Protein AF-A0A1V4S489-F1 (afdb_monomer_lite)

Sequence (159 aa):
MFELEESTRILFTIAGSAIAVATHFPYIIHTIRGETKPHAFSWLIWALLSAIAFAGQVVSSGGPGSWITGLMCIISASVFFLALIKGERNITRFDLCCLVFSLSAIFVWILTDVPLWSIVLVTIIDAVAFAPTFRKSYSRPDQETVVTYIGNIAKWTLS

pLDDT: mean 82.28, std 10.99, range [47.69, 95.94]

Secondary structure (DSSP, 8-state):
-HHHHHHHHHHHHHHHHHHHHHHHHHHHHHHHHTS----HHHHHHHHHHHHHHHHHHHHTT--THHHHHHHHHHHHHHHHHHHHHHS-----HHHHHHHHHHHHHHHHHHT---HHHHHHHHHHHHHHHHHHHHHHHHH-GGGS-HHHHHHHHHHHTT-

Radius of gyration: 16.48 Å; chains: 1; bounding box: 47×27×43 Å

Structure (mmCIF, N/CA/C/O backbone):
data_AF-A0A1V4S489-F1
#
_entry.id   AF-A0A1V4S489-F1
#
loop_
_atom_site.group_PDB
_atom_site.id
_atom_site.type_symbol
_atom_site.label_atom_id
_atom_site.label_alt_id
_atom_site.label_comp_id
_atom_site.label_asym_id
_atom_site.label_entity_id
_atom_site.label_seq_id
_atom_site.pdbx_PDB_ins_code
_atom_site.Cartn_x
_atom_site.Cartn_y
_atom_site.Cartn_z
_atom_site.occupancy
_atom_site.B_iso_or_equiv
_atom_site.auth_seq_id
_atom_site.auth_comp_id
_atom_site.auth_asym_id
_atom_site.auth_atom_id
_atom_site.pdbx_PDB_model_num
ATOM 1 N N . MET A 1 1 ? 28.168 13.048 -17.064 1.00 53.72 1 MET A N 1
ATOM 2 C CA . MET A 1 1 ? 26.722 13.276 -17.294 1.00 53.72 1 MET A CA 1
ATOM 3 C C . MET A 1 1 ? 25.906 12.076 -16.818 1.00 53.72 1 MET A C 1
ATOM 5 O O . MET A 1 1 ? 25.065 12.275 -15.960 1.00 53.72 1 MET A O 1
ATOM 9 N N . PHE A 1 2 ? 26.244 10.851 -17.242 1.00 57.88 2 PHE A N 1
ATOM 10 C CA . PHE A 1 2 ? 25.594 9.603 -16.798 1.00 57.88 2 PHE A CA 1
ATOM 11 C C . PHE A 1 2 ? 25.660 9.347 -15.270 1.00 57.88 2 PHE A C 1
ATOM 13 O O . PHE A 1 2 ? 24.656 9.012 -14.655 1.00 57.88 2 PHE A O 1
ATOM 20 N N . GLU A 1 3 ? 26.802 9.608 -14.617 1.00 59.75 3 GLU A N 1
ATOM 21 C CA . GLU A 1 3 ? 26.944 9.436 -13.153 1.00 59.75 3 GLU A CA 1
ATOM 22 C C . GLU A 1 3 ? 26.130 10.442 -12.315 1.00 59.75 3 GLU A C 1
ATOM 24 O O . GLU A 1 3 ? 25.727 10.138 -11.191 1.00 59.75 3 GLU A O 1
ATOM 29 N N . LEU A 1 4 ? 25.870 11.642 -12.854 1.00 59.75 4 LEU A N 1
ATOM 30 C CA . LEU A 1 4 ? 25.043 12.646 -12.178 1.00 59.75 4 LEU A CA 1
ATOM 31 C C . LEU A 1 4 ? 23.570 12.218 -12.191 1.00 59.75 4 LEU A C 1
ATOM 33 O O . LEU A 1 4 ? 22.909 12.330 -11.166 1.00 59.75 4 LEU A O 1
ATOM 37 N N . GLU A 1 5 ? 23.079 11.647 -13.297 1.00 72.00 5 GLU A N 1
ATOM 38 C CA . GLU A 1 5 ? 21.721 11.086 -13.371 1.00 72.00 5 GLU A CA 1
ATOM 39 C C . GLU A 1 5 ? 21.533 9.889 -12.433 1.00 72.00 5 GLU A C 1
ATOM 41 O O . GLU A 1 5 ? 20.505 9.784 -11.763 1.00 72.00 5 GLU A O 1
ATOM 46 N N . GLU A 1 6 ? 22.523 9.000 -12.334 1.00 71.81 6 GLU A N 1
ATOM 47 C CA . GLU A 1 6 ? 22.463 7.848 -11.430 1.00 71.81 6 GLU A CA 1
ATOM 48 C C . GLU A 1 6 ? 22.474 8.271 -9.954 1.00 71.81 6 GLU A C 1
ATOM 50 O O . GLU A 1 6 ? 21.620 7.832 -9.179 1.00 71.81 6 GLU A O 1
ATOM 55 N N . SER A 1 7 ? 23.357 9.202 -9.585 1.00 75.06 7 SER A N 1
ATOM 56 C CA . SER A 1 7 ? 23.419 9.764 -8.229 1.00 75.06 7 SER A CA 1
ATOM 57 C C . SER A 1 7 ? 22.108 10.455 -7.840 1.00 75.06 7 SER A C 1
ATOM 59 O O . SER A 1 7 ? 21.608 10.271 -6.729 1.00 75.06 7 SER A O 1
ATOM 61 N N . THR A 1 8 ? 21.501 11.203 -8.766 1.00 78.62 8 THR A N 1
ATOM 62 C CA . THR A 1 8 ? 20.203 11.854 -8.557 1.00 78.62 8 THR A CA 1
ATOM 63 C C . THR A 1 8 ? 19.067 10.836 -8.387 1.00 78.62 8 THR A C 1
ATOM 65 O O . THR A 1 8 ? 18.256 10.980 -7.471 1.00 78.62 8 THR A O 1
ATOM 68 N N . ARG A 1 9 ? 19.024 9.764 -9.191 1.00 73.25 9 ARG A N 1
ATOM 69 C CA . ARG A 1 9 ? 18.025 8.681 -9.055 1.00 73.25 9 ARG A CA 1
ATOM 70 C C . ARG A 1 9 ? 18.140 7.947 -7.719 1.00 73.25 9 ARG A C 1
ATOM 72 O O . ARG A 1 9 ? 17.122 7.636 -7.097 1.00 73.25 9 ARG A O 1
ATOM 79 N N . ILE A 1 10 ? 19.365 7.690 -7.263 1.00 81.38 10 ILE A N 1
ATOM 80 C CA . ILE A 1 10 ? 19.628 7.082 -5.953 1.00 81.38 10 ILE A CA 1
ATOM 81 C C . ILE A 1 10 ? 19.155 8.016 -4.834 1.00 81.38 10 ILE A C 1
ATOM 83 O O . ILE A 1 10 ? 18.467 7.564 -3.919 1.00 81.38 10 ILE A O 1
ATOM 87 N N . LEU A 1 11 ? 19.444 9.317 -4.929 1.00 82.50 11 LEU A N 1
ATOM 88 C CA . LEU A 1 11 ? 19.018 10.305 -3.936 1.00 82.50 11 LEU A CA 1
ATOM 89 C C . LEU A 1 11 ? 17.486 10.360 -3.799 1.00 82.50 11 LEU A C 1
ATOM 91 O O . LEU A 1 11 ? 16.973 10.285 -2.681 1.00 82.50 11 LEU A O 1
ATOM 95 N N . PHE A 1 12 ? 16.756 10.425 -4.918 1.00 81.12 12 PHE A N 1
ATOM 96 C CA . PHE A 1 12 ? 15.288 10.405 -4.914 1.00 81.12 12 PHE A CA 1
ATOM 97 C C . PHE A 1 12 ? 14.729 9.097 -4.353 1.00 81.12 12 PHE A C 1
ATOM 99 O O . PHE A 1 12 ? 13.818 9.117 -3.527 1.00 81.12 12 PHE A O 1
ATOM 106 N N . THR A 1 13 ? 15.333 7.961 -4.708 1.00 80.31 13 THR A N 1
ATOM 107 C CA . THR A 1 13 ? 14.931 6.650 -4.180 1.00 80.31 13 THR A CA 1
ATOM 108 C C . THR A 1 13 ? 15.117 6.569 -2.661 1.00 80.31 13 THR A C 1
ATOM 110 O O . THR A 1 13 ? 14.243 6.076 -1.942 1.00 80.31 13 THR A O 1
ATOM 113 N N . ILE A 1 14 ? 16.247 7.059 -2.144 1.00 81.88 14 ILE A N 1
ATOM 114 C CA . ILE A 1 14 ? 16.530 7.081 -0.703 1.00 81.88 14 ILE A CA 1
ATOM 115 C C . ILE A 1 14 ? 15.543 8.006 0.012 1.00 81.88 14 ILE A C 1
ATOM 117 O O . ILE A 1 14 ? 14.959 7.606 1.020 1.00 81.88 14 ILE A O 1
ATOM 121 N N . ALA A 1 15 ? 15.303 9.205 -0.524 1.00 80.44 15 ALA A N 1
ATOM 122 C CA . ALA A 1 15 ? 14.338 10.148 0.035 1.00 80.44 15 ALA A CA 1
ATOM 123 C C . ALA A 1 15 ? 12.913 9.561 0.054 1.00 80.44 15 ALA A C 1
ATOM 125 O O . ALA A 1 15 ? 12.254 9.571 1.096 1.00 80.44 15 ALA A O 1
ATOM 126 N N . GLY A 1 16 ? 12.463 8.968 -1.056 1.00 76.44 16 GLY A N 1
ATOM 127 C CA . GLY A 1 16 ? 11.160 8.307 -1.158 1.00 76.44 16 GLY A CA 1
ATOM 128 C C . GLY A 1 16 ? 11.023 7.114 -0.205 1.00 76.44 16 GLY A C 1
ATOM 129 O O . GLY A 1 16 ? 9.985 6.950 0.440 1.00 76.44 16 GLY A O 1
ATOM 130 N N . SER A 1 17 ? 12.086 6.322 -0.039 1.00 78.38 17 SER A N 1
ATOM 131 C CA . SER A 1 17 ? 12.135 5.220 0.934 1.00 78.38 17 SER A CA 1
ATOM 132 C C . SER A 1 17 ? 12.060 5.726 2.376 1.00 78.38 17 SER A C 1
ATOM 134 O O . SER A 1 17 ? 11.325 5.170 3.192 1.00 78.38 17 SER A O 1
ATOM 136 N N . ALA A 1 18 ? 12.771 6.805 2.702 1.00 79.81 18 ALA A N 1
ATOM 137 C CA . ALA A 1 18 ? 12.740 7.400 4.034 1.00 79.81 18 ALA A CA 1
ATOM 138 C C . ALA A 1 18 ? 11.341 7.929 4.381 1.00 79.81 18 ALA A C 1
ATOM 140 O O . ALA A 1 18 ? 10.838 7.664 5.473 1.00 79.81 18 ALA A O 1
ATOM 141 N N . ILE A 1 19 ? 10.673 8.599 3.437 1.00 78.00 19 ILE A N 1
ATOM 142 C CA . ILE A 1 19 ? 9.296 9.090 3.609 1.00 78.00 19 ILE A CA 1
ATOM 143 C C . ILE A 1 19 ? 8.318 7.926 3.776 1.00 78.00 19 ILE A C 1
ATOM 145 O O . ILE A 1 19 ? 7.448 7.965 4.650 1.00 78.00 19 ILE A O 1
ATOM 149 N N . ALA A 1 20 ? 8.481 6.871 2.976 1.00 77.81 20 ALA A N 1
ATOM 150 C CA . ALA A 1 20 ? 7.715 5.640 3.099 1.00 77.81 20 ALA A CA 1
ATOM 151 C C . ALA A 1 20 ? 7.788 5.057 4.518 1.00 77.81 20 ALA A C 1
ATOM 153 O O . ALA A 1 20 ? 6.740 4.808 5.122 1.00 77.81 20 ALA A O 1
ATOM 154 N N . VAL A 1 21 ? 8.999 4.894 5.063 1.00 80.31 21 VAL A N 1
ATOM 155 C CA . VAL A 1 21 ? 9.197 4.420 6.441 1.00 80.31 21 VAL A CA 1
ATOM 156 C C . VAL A 1 21 ? 8.597 5.404 7.440 1.00 80.31 21 VAL A C 1
ATOM 158 O O . VAL A 1 21 ? 7.792 4.997 8.271 1.00 80.31 21 VAL A O 1
ATOM 161 N N . ALA A 1 22 ? 8.924 6.693 7.342 1.00 77.44 22 ALA A N 1
ATOM 162 C CA . ALA A 1 22 ? 8.468 7.716 8.283 1.00 77.44 22 ALA A CA 1
ATOM 163 C C . ALA A 1 22 ? 6.935 7.822 8.357 1.00 77.44 22 ALA A C 1
ATOM 165 O O . ALA A 1 22 ? 6.386 8.098 9.420 1.00 77.44 22 ALA A O 1
ATOM 166 N N . THR A 1 23 ? 6.240 7.555 7.250 1.00 76.06 23 THR A N 1
ATOM 167 C CA . THR A 1 23 ? 4.773 7.603 7.173 1.00 76.06 23 THR A CA 1
ATOM 168 C C . THR A 1 23 ? 4.112 6.344 7.740 1.00 76.06 23 THR A C 1
ATOM 170 O O . THR A 1 23 ? 3.093 6.423 8.431 1.00 76.06 23 THR A O 1
ATOM 173 N N . HIS A 1 24 ? 4.672 5.167 7.451 1.00 82.06 24 HIS A N 1
ATOM 174 C CA . HIS A 1 24 ? 4.055 3.889 7.820 1.00 82.06 24 HIS A CA 1
ATOM 175 C C . HIS A 1 24 ? 4.487 3.394 9.199 1.00 82.06 24 HIS A C 1
ATOM 177 O O . HIS A 1 24 ? 3.751 2.650 9.844 1.00 82.06 24 HIS A O 1
ATOM 183 N N . PHE A 1 25 ? 5.648 3.826 9.686 1.00 85.56 25 PHE A N 1
ATOM 184 C CA . PHE A 1 25 ? 6.153 3.431 10.993 1.00 85.56 25 PHE A CA 1
ATOM 185 C C . PHE A 1 25 ? 5.216 3.857 12.141 1.00 85.56 25 PHE A C 1
ATOM 187 O O . PHE A 1 25 ? 4.847 2.990 12.938 1.00 85.56 25 PHE A O 1
ATOM 194 N N . PRO A 1 26 ? 4.711 5.109 12.200 1.00 84.25 26 PRO A N 1
ATOM 195 C CA . PRO A 1 26 ? 3.670 5.474 13.154 1.00 84.25 26 PRO A CA 1
ATOM 196 C C . PRO A 1 26 ? 2.408 4.625 12.984 1.00 84.25 26 PRO A C 1
ATOM 198 O O . PRO A 1 26 ? 1.883 4.136 13.976 1.00 84.25 26 PRO A O 1
ATOM 201 N N . TYR A 1 27 ? 1.945 4.381 11.750 1.00 84.44 27 TYR A N 1
ATOM 202 C CA . TYR A 1 27 ? 0.746 3.567 11.492 1.00 84.44 27 TYR A CA 1
ATOM 203 C C . TYR A 1 27 ? 0.867 2.155 12.078 1.00 84.44 27 TYR A C 1
ATOM 205 O O . TYR A 1 27 ? -0.063 1.655 12.714 1.00 84.44 27 TYR A O 1
ATOM 213 N N . ILE A 1 28 ? 2.034 1.525 11.917 1.00 87.88 28 ILE A N 1
ATOM 214 C CA . ILE A 1 28 ? 2.341 0.215 12.499 1.00 87.88 28 ILE A CA 1
ATOM 215 C C . ILE A 1 28 ? 2.307 0.291 14.030 1.00 87.88 28 ILE A C 1
ATOM 217 O O . ILE A 1 28 ? 1.665 -0.546 14.663 1.00 87.88 28 ILE A O 1
ATOM 221 N N . ILE A 1 29 ? 2.933 1.305 14.637 1.00 86.94 29 ILE A N 1
ATOM 222 C CA . ILE A 1 29 ? 2.918 1.491 16.098 1.00 86.94 29 ILE A CA 1
ATOM 223 C C . ILE A 1 29 ? 1.490 1.691 16.616 1.00 86.94 29 ILE A C 1
ATOM 225 O O . ILE A 1 29 ? 1.085 1.007 17.556 1.00 86.94 29 ILE A O 1
ATOM 229 N N . HIS A 1 30 ? 0.715 2.584 16.001 1.00 85.56 30 HIS A N 1
ATOM 230 C CA . HIS A 1 30 ? -0.675 2.843 16.377 1.00 85.56 30 HIS A CA 1
ATOM 231 C C . HIS A 1 30 ? -1.549 1.592 16.199 1.00 85.56 30 HIS A C 1
ATOM 233 O O . HIS A 1 30 ? -2.395 1.301 17.046 1.00 85.56 30 HIS A O 1
ATOM 239 N N . THR A 1 31 ? -1.284 0.779 15.173 1.00 88.31 31 THR A N 1
ATOM 240 C CA . THR A 1 31 ? -1.935 -0.527 14.990 1.00 88.31 31 THR A CA 1
ATOM 241 C C . THR A 1 31 ? -1.575 -1.506 16.109 1.00 88.31 31 THR A C 1
ATOM 243 O O . THR A 1 31 ? -2.451 -2.159 16.681 1.00 88.31 31 THR A O 1
ATOM 246 N N . ILE A 1 32 ? -0.295 -1.599 16.483 1.00 89.50 32 ILE A N 1
ATOM 247 C CA . ILE A 1 32 ? 0.155 -2.449 17.596 1.00 89.50 32 ILE A CA 1
ATOM 248 C C . ILE A 1 32 ? -0.473 -1.986 18.917 1.00 89.50 32 ILE A C 1
ATOM 250 O O . ILE A 1 32 ? -0.842 -2.831 19.735 1.00 89.50 32 ILE A O 1
ATOM 254 N N . ARG A 1 33 ? -0.656 -0.679 19.121 1.00 87.56 33 ARG A N 1
ATOM 255 C CA . ARG A 1 33 ? -1.349 -0.112 20.291 1.00 87.56 33 ARG A CA 1
ATOM 256 C C . ARG A 1 33 ? -2.873 -0.274 20.244 1.00 87.56 33 ARG A C 1
ATOM 258 O O . ARG A 1 33 ? -3.525 -0.102 21.266 1.00 87.56 33 ARG A O 1
ATOM 265 N N . GLY A 1 34 ? -3.436 -0.673 19.101 1.00 82.56 34 GLY A N 1
ATOM 266 C CA . GLY A 1 34 ? -4.880 -0.835 18.897 1.00 82.56 34 GLY A CA 1
ATOM 267 C C . GLY A 1 34 ? -5.633 0.479 18.672 1.00 82.56 34 GLY A C 1
ATOM 268 O O . GLY A 1 34 ? -6.863 0.472 18.632 1.00 82.56 34 GLY A O 1
ATOM 269 N N . GLU A 1 35 ? -4.900 1.583 18.520 1.00 80.88 35 GLU A N 1
ATOM 270 C CA . GLU A 1 35 ? -5.424 2.913 18.195 1.00 80.88 35 GLU A CA 1
ATOM 271 C C . GLU A 1 35 ? -5.891 2.955 16.731 1.00 80.88 35 GL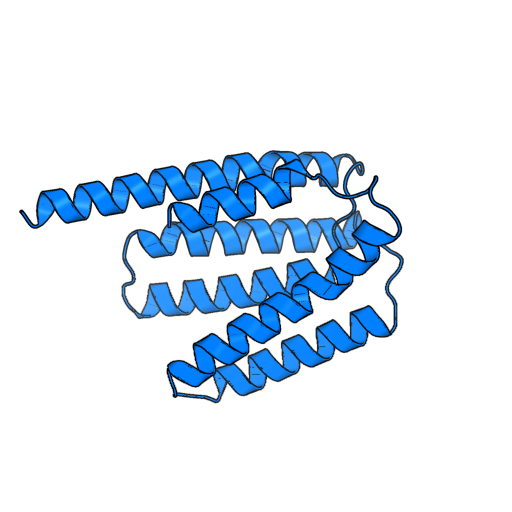U A C 1
ATOM 273 O O . GLU A 1 35 ? -6.946 3.499 16.420 1.00 80.88 35 GLU A O 1
ATOM 278 N N . THR A 1 36 ? -5.152 2.287 15.841 1.00 84.12 36 THR A N 1
ATOM 279 C CA . THR A 1 36 ? -5.517 2.098 14.431 1.00 84.12 36 THR A CA 1
ATOM 280 C C . THR A 1 36 ? -5.961 0.660 14.188 1.00 84.12 36 THR A C 1
ATOM 282 O O . THR A 1 36 ? -5.338 -0.282 14.677 1.00 84.12 36 THR A O 1
ATOM 285 N N . LYS A 1 37 ? -7.028 0.470 13.407 1.00 87.81 37 LYS A N 1
ATOM 286 C CA . LYS A 1 37 ? -7.588 -0.866 13.123 1.00 87.81 37 LYS A CA 1
ATOM 287 C C . LYS A 1 37 ? -7.599 -1.167 11.625 1.00 87.81 37 LYS A C 1
ATOM 289 O O . LYS A 1 37 ? -8.672 -1.127 11.029 1.00 87.81 37 LYS A O 1
ATOM 294 N N . PRO A 1 38 ? -6.455 -1.456 10.992 1.00 88.50 38 PRO A N 1
ATOM 295 C CA . PRO A 1 38 ? -6.378 -1.626 9.543 1.00 88.50 38 PRO A CA 1
ATOM 296 C C . PRO A 1 38 ? -7.383 -2.652 9.007 1.00 88.50 38 PRO A C 1
ATOM 298 O O . PRO A 1 38 ? -7.676 -3.656 9.659 1.00 88.50 38 PRO A O 1
ATOM 301 N N . HIS A 1 39 ? -7.906 -2.417 7.804 1.00 91.56 39 HIS A N 1
ATOM 302 C CA . HIS A 1 39 ? -8.803 -3.362 7.143 1.00 91.56 39 HIS A CA 1
ATOM 303 C C . HIS A 1 39 ? -8.000 -4.441 6.400 1.00 91.56 39 HIS A C 1
ATOM 305 O O . HIS A 1 39 ? -7.315 -4.149 5.419 1.00 91.56 39 HIS A O 1
ATOM 311 N N . ALA A 1 40 ? -8.090 -5.697 6.845 1.00 92.88 40 ALA A N 1
ATOM 312 C CA . ALA A 1 40 ? -7.212 -6.769 6.368 1.00 92.88 40 ALA A CA 1
ATOM 313 C C . ALA A 1 40 ? -7.270 -6.991 4.843 1.00 92.88 40 ALA A C 1
ATOM 315 O O . ALA A 1 40 ? -6.234 -7.194 4.222 1.00 92.88 40 ALA A O 1
ATOM 316 N N . PHE A 1 41 ? -8.446 -6.913 4.211 1.00 92.62 41 PHE A N 1
ATOM 317 C CA . PHE A 1 41 ? -8.567 -7.182 2.768 1.00 92.62 41 PHE A CA 1
ATOM 318 C C . PHE A 1 41 ? -7.834 -6.161 1.896 1.00 92.62 41 PHE A C 1
ATOM 320 O O . PHE A 1 41 ? -7.185 -6.543 0.929 1.00 92.62 41 PHE A O 1
ATOM 327 N N . SER A 1 42 ? -7.879 -4.883 2.265 1.00 90.44 42 SER A N 1
ATOM 328 C CA . SER A 1 42 ? -7.193 -3.814 1.538 1.00 90.44 42 SER A CA 1
ATOM 329 C C . SER A 1 42 ? -5.679 -4.008 1.607 1.00 90.44 42 SER A C 1
ATOM 331 O O . SER A 1 42 ? -4.997 -4.030 0.586 1.00 90.44 42 SER A O 1
ATOM 333 N N . TRP A 1 43 ? -5.166 -4.255 2.818 1.00 94.19 43 TRP A N 1
ATOM 334 C CA . TRP A 1 43 ? -3.740 -4.488 3.052 1.00 94.19 43 TRP A CA 1
ATOM 335 C C . TRP A 1 43 ? -3.230 -5.780 2.411 1.00 94.19 43 TRP A C 1
ATOM 337 O O . TRP A 1 43 ? -2.090 -5.813 1.952 1.00 94.19 43 TRP A O 1
ATOM 347 N N . LEU A 1 44 ? -4.072 -6.814 2.310 1.00 95.25 44 LEU A N 1
ATOM 348 C CA . LEU A 1 44 ? -3.758 -8.022 1.546 1.00 95.25 44 LEU A CA 1
ATOM 349 C C . LEU A 1 44 ? -3.552 -7.705 0.063 1.00 95.25 44 LEU A C 1
ATOM 351 O O . LEU A 1 44 ? -2.547 -8.115 -0.513 1.00 95.25 44 LEU A O 1
ATOM 355 N N . ILE A 1 45 ? -4.482 -6.969 -0.552 1.00 93.38 45 ILE A N 1
ATOM 356 C CA . ILE A 1 45 ? -4.398 -6.630 -1.977 1.00 93.38 45 ILE A CA 1
ATOM 357 C C . ILE A 1 45 ? -3.158 -5.768 -2.245 1.00 93.38 45 ILE A C 1
ATOM 359 O O . ILE A 1 45 ? -2.398 -6.074 -3.161 1.00 93.38 45 ILE A O 1
ATOM 363 N N . TRP A 1 46 ? -2.885 -4.761 -1.411 1.00 93.56 46 TRP A N 1
ATOM 364 C CA . TRP A 1 46 ? -1.678 -3.937 -1.548 1.00 93.56 46 TRP A CA 1
ATOM 365 C C . TRP A 1 46 ? -0.383 -4.722 -1.342 1.00 93.56 46 TRP A C 1
ATOM 367 O O . TRP A 1 46 ? 0.597 -4.469 -2.048 1.00 93.56 46 TRP A O 1
ATOM 377 N N . ALA A 1 47 ? -0.362 -5.690 -0.422 1.00 94.81 47 ALA A N 1
ATOM 378 C CA . ALA A 1 47 ? 0.778 -6.585 -0.255 1.00 94.81 47 ALA A CA 1
ATOM 379 C C . ALA A 1 47 ? 1.009 -7.432 -1.516 1.00 94.81 47 ALA A C 1
ATOM 381 O O . ALA A 1 47 ? 2.142 -7.516 -1.985 1.00 94.81 47 ALA A O 1
ATOM 382 N N . LEU A 1 48 ? -0.054 -7.994 -2.105 1.00 93.88 48 LEU A N 1
ATOM 383 C CA . LEU A 1 48 ? 0.031 -8.779 -3.341 1.00 93.88 48 LEU A CA 1
ATOM 384 C C . LEU A 1 48 ? 0.508 -7.933 -4.528 1.00 93.88 48 LEU A C 1
ATOM 386 O O . LEU A 1 48 ? 1.452 -8.327 -5.210 1.00 93.88 48 LEU A O 1
ATOM 390 N N . LEU A 1 49 ? -0.089 -6.759 -4.749 1.00 92.31 49 LEU A N 1
ATOM 391 C CA . LEU A 1 49 ? 0.318 -5.855 -5.828 1.00 92.31 49 LEU A CA 1
ATOM 392 C C . LEU A 1 49 ? 1.783 -5.428 -5.685 1.00 92.31 49 LEU A C 1
ATOM 394 O O . LEU A 1 49 ? 2.542 -5.496 -6.651 1.00 92.31 49 LEU A O 1
ATOM 398 N N . SER A 1 50 ? 2.203 -5.054 -4.472 1.00 91.06 50 SER A N 1
ATOM 399 C CA . SER A 1 50 ? 3.589 -4.654 -4.201 1.00 91.06 50 SER A CA 1
ATOM 400 C C . SER A 1 50 ? 4.568 -5.813 -4.398 1.00 91.06 50 SER A C 1
ATOM 402 O O . SER A 1 50 ? 5.654 -5.606 -4.933 1.00 91.06 50 SER A O 1
ATOM 404 N N . ALA A 1 51 ? 4.192 -7.034 -4.002 1.00 93.06 51 ALA A N 1
ATOM 405 C CA . ALA A 1 51 ? 5.014 -8.227 -4.192 1.00 93.06 51 ALA A CA 1
ATOM 406 C C . ALA A 1 51 ? 5.227 -8.541 -5.677 1.00 93.06 51 ALA A C 1
ATOM 408 O O . ALA A 1 51 ? 6.360 -8.778 -6.096 1.00 93.06 51 ALA A O 1
ATOM 409 N N . ILE A 1 52 ? 4.158 -8.500 -6.479 1.00 90.75 52 ILE A N 1
ATOM 410 C CA . ILE A 1 52 ? 4.240 -8.766 -7.921 1.00 90.75 52 ILE A CA 1
ATOM 411 C C . ILE A 1 52 ? 5.058 -7.671 -8.615 1.00 90.75 52 ILE A C 1
ATOM 413 O O . ILE A 1 52 ? 5.950 -7.982 -9.406 1.00 90.75 52 ILE A O 1
ATOM 417 N N . ALA A 1 53 ? 4.818 -6.399 -8.281 1.00 89.19 53 ALA A N 1
ATOM 418 C CA . ALA A 1 53 ? 5.583 -5.279 -8.827 1.00 89.19 53 ALA A CA 1
ATOM 419 C C . ALA A 1 53 ? 7.077 -5.385 -8.481 1.00 89.19 53 ALA A C 1
ATOM 421 O O . ALA A 1 53 ? 7.930 -5.208 -9.353 1.00 89.19 53 ALA A O 1
ATOM 422 N N . PHE A 1 54 ? 7.403 -5.730 -7.232 1.00 91.69 54 PHE A N 1
ATOM 423 C CA . PHE A 1 54 ? 8.785 -5.925 -6.804 1.00 91.69 54 PHE A CA 1
ATOM 424 C C . PHE A 1 54 ? 9.442 -7.101 -7.533 1.00 91.69 54 PHE A C 1
ATOM 426 O O . PHE A 1 54 ? 10.542 -6.948 -8.057 1.00 91.69 54 PHE A O 1
ATOM 433 N N . ALA A 1 55 ? 8.760 -8.245 -7.640 1.00 90.06 55 ALA A N 1
ATOM 434 C CA . ALA A 1 55 ? 9.266 -9.401 -8.376 1.00 90.06 55 ALA A CA 1
ATOM 435 C C . ALA A 1 55 ? 9.539 -9.061 -9.851 1.00 90.06 55 ALA A C 1
ATOM 437 O O . ALA A 1 55 ? 10.614 -9.376 -10.364 1.00 90.06 55 ALA A O 1
ATOM 438 N N . GLY A 1 56 ? 8.617 -8.351 -10.509 1.00 87.69 56 GLY A N 1
ATOM 439 C CA . GLY A 1 56 ? 8.800 -7.877 -11.882 1.00 87.69 56 GLY A CA 1
ATOM 440 C C . GLY A 1 56 ? 10.019 -6.964 -12.025 1.00 87.69 56 GLY A C 1
ATOM 441 O O . GLY A 1 56 ? 10.831 -7.150 -12.931 1.00 87.69 56 GLY A O 1
ATOM 442 N N . GLN A 1 57 ? 10.209 -6.026 -11.094 1.00 88.38 57 GLN A N 1
ATOM 443 C CA . GLN A 1 57 ? 11.383 -5.151 -11.087 1.00 88.38 57 GLN A CA 1
ATOM 444 C C . GLN A 1 57 ? 12.687 -5.920 -10.836 1.00 88.38 57 GLN A C 1
ATOM 446 O O . GLN A 1 57 ? 13.685 -5.622 -11.485 1.00 88.38 57 GLN A O 1
ATOM 451 N N . VAL A 1 58 ? 12.694 -6.926 -9.957 1.00 89.06 58 VAL A N 1
ATOM 452 C CA . VAL A 1 58 ? 13.881 -7.762 -9.700 1.00 89.06 58 VAL A CA 1
ATOM 453 C C . VAL A 1 58 ? 14.278 -8.552 -10.948 1.00 89.06 58 VAL A C 1
ATOM 455 O O . VAL A 1 58 ? 15.444 -8.522 -11.338 1.00 89.06 58 VAL A O 1
ATOM 458 N N . VAL A 1 59 ? 13.319 -9.199 -11.617 1.00 88.88 59 VAL A N 1
ATOM 459 C CA . VAL A 1 59 ? 13.576 -9.970 -12.849 1.00 88.88 59 VAL A CA 1
ATOM 460 C C . VAL A 1 59 ? 14.044 -9.064 -13.995 1.00 88.88 59 VAL A C 1
ATOM 462 O O . VAL A 1 59 ? 14.871 -9.468 -14.809 1.00 88.88 59 VAL A O 1
ATOM 465 N N . SER A 1 60 ? 13.572 -7.817 -14.028 1.00 85.06 60 SER A N 1
ATOM 466 C CA . SER A 1 60 ? 13.896 -6.842 -15.079 1.00 85.06 60 SER A CA 1
ATOM 467 C C . SER A 1 60 ? 15.169 -6.028 -14.810 1.00 85.06 60 SER A C 1
ATOM 469 O O . SER A 1 60 ? 15.431 -5.068 -15.529 1.00 85.06 60 SER A O 1
ATOM 471 N N . SER A 1 61 ? 15.949 -6.347 -13.768 1.00 85.88 61 SER A N 1
ATOM 472 C CA . SER A 1 61 ? 17.088 -5.521 -13.321 1.00 85.88 61 SER A CA 1
ATOM 473 C C . SER A 1 61 ? 16.713 -4.050 -13.050 1.00 85.88 61 SER A C 1
ATOM 475 O O . SER A 1 61 ? 17.460 -3.133 -13.383 1.00 85.88 61 SER A O 1
ATOM 477 N N . GLY A 1 62 ? 15.557 -3.808 -12.423 1.00 76.25 62 GLY A N 1
ATOM 478 C CA . GLY A 1 62 ? 14.912 -2.495 -12.245 1.00 76.25 62 GLY A CA 1
ATOM 479 C C . GLY A 1 62 ? 15.667 -1.451 -11.404 1.00 76.25 62 GLY A C 1
ATOM 480 O O . GLY A 1 62 ? 15.143 -0.363 -11.163 1.00 76.25 62 GLY A O 1
ATOM 481 N N . GLY A 1 63 ? 16.893 -1.749 -10.969 1.00 83.38 63 GLY A N 1
ATOM 482 C CA . GLY A 1 63 ? 17.792 -0.803 -10.310 1.00 83.38 63 GLY A CA 1
ATOM 483 C C . GLY A 1 63 ? 17.283 -0.284 -8.954 1.00 83.38 63 GLY A C 1
ATOM 484 O O . GLY A 1 63 ? 16.435 -0.922 -8.323 1.00 83.38 63 GLY A O 1
ATOM 485 N N . PRO A 1 64 ? 17.785 0.878 -8.490 1.00 78.62 64 PRO A N 1
ATOM 486 C CA . PRO A 1 64 ? 17.465 1.425 -7.167 1.00 78.62 64 PRO A CA 1
ATOM 487 C C . PRO A 1 64 ? 15.968 1.643 -6.918 1.00 78.62 64 PRO A C 1
ATOM 489 O O . PRO A 1 64 ? 15.494 1.398 -5.813 1.00 78.62 64 PRO A O 1
ATOM 492 N N . GLY A 1 65 ? 15.189 2.000 -7.946 1.00 74.38 65 GLY A N 1
ATOM 493 C CA . GLY A 1 65 ? 13.738 2.196 -7.816 1.00 74.38 65 GLY A CA 1
ATOM 494 C C . GLY A 1 65 ? 12.991 0.964 -7.285 1.00 74.38 65 GLY A C 1
ATOM 495 O O . GLY A 1 65 ? 11.958 1.106 -6.633 1.00 74.38 65 GLY A O 1
ATOM 496 N N . SER A 1 66 ? 13.547 -0.241 -7.470 1.00 85.00 66 SER A N 1
ATOM 497 C CA . SER A 1 66 ? 12.979 -1.474 -6.910 1.00 85.00 66 SER A CA 1
ATOM 498 C C . SER A 1 66 ? 12.961 -1.521 -5.381 1.00 85.00 66 SER A C 1
ATOM 500 O O . SER A 1 66 ? 12.119 -2.200 -4.792 1.00 85.00 66 SER A O 1
ATOM 502 N N . TRP A 1 67 ? 13.839 -0.769 -4.714 1.00 84.06 67 TRP A N 1
ATOM 503 C CA . TRP A 1 67 ? 13.972 -0.792 -3.258 1.00 84.06 67 TRP A CA 1
ATOM 504 C C . TRP A 1 67 ? 12.732 -0.229 -2.563 1.00 84.06 67 TRP A C 1
ATOM 506 O O . TRP A 1 67 ? 12.269 -0.801 -1.576 1.00 84.06 67 TRP A O 1
ATOM 516 N N . ILE A 1 68 ? 12.145 0.840 -3.112 1.00 84.19 68 ILE A N 1
ATOM 517 C CA . ILE A 1 68 ? 10.902 1.429 -2.592 1.00 84.19 68 ILE A CA 1
ATOM 518 C C . ILE A 1 68 ? 9.748 0.428 -2.698 1.00 84.19 68 ILE A C 1
ATOM 520 O O . ILE A 1 68 ? 8.952 0.299 -1.764 1.00 84.19 68 ILE A O 1
ATOM 524 N N . THR A 1 69 ? 9.645 -0.280 -3.823 1.00 86.81 69 THR A N 1
ATOM 525 C CA . THR A 1 69 ? 8.585 -1.271 -4.057 1.00 86.81 69 THR A CA 1
ATOM 526 C C . THR A 1 69 ? 8.735 -2.465 -3.118 1.00 86.81 69 THR A C 1
ATOM 528 O O . THR A 1 69 ? 7.758 -2.896 -2.505 1.00 86.81 69 THR A O 1
ATOM 531 N N . GLY A 1 70 ? 9.964 -2.954 -2.931 1.00 89.81 70 GLY A N 1
ATOM 532 C CA . GLY A 1 70 ? 10.264 -4.022 -1.976 1.00 89.81 70 GLY A CA 1
ATOM 533 C C . GLY A 1 70 ? 9.945 -3.616 -0.536 1.00 89.81 70 GLY A C 1
ATOM 534 O O . GLY A 1 70 ? 9.302 -4.366 0.199 1.00 89.81 70 GLY A O 1
ATOM 535 N N . LEU A 1 71 ? 10.299 -2.390 -0.147 1.00 90.44 71 LEU A N 1
ATOM 536 C CA . LEU A 1 71 ? 9.947 -1.837 1.159 1.00 90.44 71 LEU A CA 1
ATOM 537 C C . LEU A 1 71 ? 8.423 -1.756 1.357 1.00 90.44 71 LEU A C 1
ATOM 539 O O . LEU A 1 71 ? 7.922 -2.140 2.414 1.00 90.44 71 LEU A O 1
ATOM 543 N N . MET A 1 72 ? 7.677 -1.301 0.347 1.00 89.12 72 MET A N 1
ATOM 544 C CA . MET A 1 72 ? 6.208 -1.289 0.388 1.00 89.12 72 MET A CA 1
ATOM 545 C C . MET A 1 72 ? 5.619 -2.688 0.512 1.00 89.12 72 MET A C 1
ATOM 547 O O . MET A 1 72 ? 4.673 -2.875 1.271 1.00 89.12 72 MET A O 1
ATOM 551 N N . CYS A 1 73 ? 6.191 -3.678 -0.175 1.00 93.81 73 CYS A N 1
ATOM 552 C CA . CYS A 1 73 ? 5.782 -5.070 -0.026 1.00 93.81 73 CYS A CA 1
ATOM 553 C C . CYS A 1 73 ? 5.901 -5.528 1.435 1.00 93.81 73 CYS A C 1
ATOM 555 O O . CYS A 1 73 ? 4.947 -6.077 1.989 1.00 93.81 73 CYS A O 1
ATOM 557 N N . ILE A 1 74 ? 7.034 -5.248 2.086 1.00 94.50 74 ILE A N 1
ATOM 558 C CA . ILE A 1 74 ? 7.271 -5.614 3.491 1.00 94.50 74 ILE A CA 1
ATOM 559 C C . ILE A 1 74 ? 6.303 -4.879 4.425 1.00 94.50 74 ILE A C 1
ATOM 561 O O . ILE A 1 74 ? 5.704 -5.500 5.306 1.00 94.50 74 ILE A O 1
ATOM 565 N N . ILE A 1 75 ? 6.130 -3.569 4.236 1.00 92.50 75 ILE A N 1
ATOM 566 C CA . ILE A 1 75 ? 5.235 -2.745 5.058 1.00 92.50 75 ILE A CA 1
ATOM 567 C C . ILE A 1 75 ? 3.791 -3.232 4.927 1.00 92.50 75 ILE A C 1
ATOM 569 O O . ILE A 1 75 ? 3.157 -3.528 5.939 1.00 92.50 75 ILE A O 1
ATOM 573 N N . SER A 1 76 ? 3.285 -3.367 3.702 1.00 93.12 76 SER A N 1
ATOM 574 C CA . SER A 1 76 ? 1.902 -3.776 3.456 1.00 93.12 76 SER A CA 1
ATOM 575 C C . SER A 1 76 ? 1.624 -5.178 3.992 1.00 93.12 76 SER A C 1
ATOM 577 O O . SER A 1 76 ? 0.603 -5.389 4.645 1.00 93.12 76 SER A O 1
ATOM 579 N N . ALA A 1 77 ? 2.559 -6.118 3.811 1.00 95.31 77 ALA A N 1
ATOM 580 C CA . ALA A 1 77 ? 2.449 -7.454 4.391 1.00 95.31 77 ALA A CA 1
ATOM 581 C C . ALA A 1 77 ? 2.435 -7.410 5.928 1.00 95.31 77 ALA A C 1
ATOM 583 O O . ALA A 1 77 ? 1.595 -8.050 6.559 1.00 95.31 77 ALA A O 1
ATOM 584 N N . SER A 1 78 ? 3.313 -6.612 6.542 1.00 94.31 78 SER A N 1
ATOM 585 C CA . SER A 1 78 ? 3.369 -6.456 8.002 1.00 94.31 78 SER A CA 1
ATOM 586 C C . SER A 1 78 ? 2.053 -5.913 8.557 1.00 94.31 78 SER A C 1
ATOM 588 O O . SER A 1 78 ? 1.515 -6.447 9.529 1.00 94.31 78 SER A O 1
ATOM 590 N N . VAL A 1 79 ? 1.497 -4.883 7.917 1.00 93.50 79 VAL A N 1
ATOM 591 C CA . VAL A 1 79 ? 0.215 -4.303 8.321 1.00 93.50 79 VAL A CA 1
ATOM 592 C C . VAL A 1 79 ? -0.937 -5.279 8.082 1.00 93.50 79 VAL A C 1
ATOM 594 O O . VAL A 1 79 ? -1.820 -5.367 8.930 1.00 93.50 79 VAL A O 1
ATOM 597 N N . PHE A 1 80 ? -0.916 -6.066 7.003 1.00 95.94 80 PHE A N 1
ATOM 598 C CA . PHE A 1 80 ? -1.896 -7.129 6.780 1.00 95.94 80 PHE A CA 1
ATOM 599 C C . PHE A 1 80 ? -1.906 -8.150 7.926 1.00 95.94 80 PHE A C 1
ATOM 601 O O . PHE A 1 80 ? -2.964 -8.413 8.501 1.00 95.94 80 PHE A O 1
ATOM 608 N N . PHE A 1 81 ? -0.744 -8.680 8.322 1.00 95.69 81 PHE A N 1
ATOM 609 C CA . PHE A 1 81 ? -0.671 -9.626 9.441 1.00 95.69 81 PHE A CA 1
ATOM 610 C C . PHE A 1 81 ? -1.133 -8.996 10.759 1.00 95.69 81 PHE A C 1
ATOM 612 O O . PHE A 1 81 ? -1.872 -9.624 11.520 1.00 95.69 81 PHE A O 1
ATOM 619 N N . LEU A 1 82 ? -0.774 -7.734 11.008 1.00 93.00 82 LEU A N 1
ATOM 620 C CA . LEU A 1 82 ? -1.290 -6.992 12.158 1.00 93.00 82 LEU A CA 1
ATOM 621 C C . LEU A 1 82 ? -2.810 -6.793 12.080 1.00 93.00 82 LEU A C 1
ATOM 623 O O . LEU A 1 82 ? -3.482 -6.907 13.104 1.00 93.00 82 LEU A O 1
ATOM 627 N N . ALA A 1 83 ? -3.372 -6.564 10.893 1.00 92.62 83 ALA A N 1
ATOM 628 C CA . ALA A 1 83 ? -4.807 -6.407 10.676 1.00 92.62 83 ALA A CA 1
ATOM 629 C C . ALA A 1 83 ? -5.595 -7.691 10.978 1.00 92.62 83 ALA A C 1
ATOM 631 O O . ALA A 1 83 ? -6.703 -7.620 11.504 1.00 92.62 83 ALA A O 1
ATOM 632 N N . LEU A 1 84 ? -5.024 -8.873 10.735 1.00 92.25 84 LEU A N 1
ATOM 633 C CA . LEU A 1 84 ? -5.668 -10.140 11.111 1.00 92.25 84 LEU A CA 1
ATOM 634 C C . LEU A 1 84 ? -5.843 -10.283 12.635 1.00 92.25 84 LEU A C 1
ATOM 636 O O .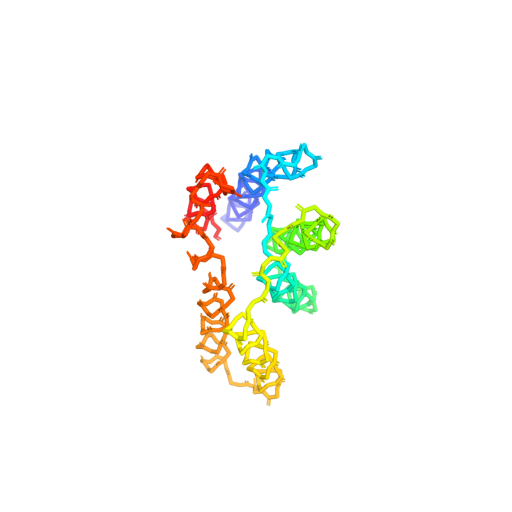 LEU A 1 84 ? -6.799 -10.904 13.109 1.00 92.25 84 LEU A O 1
ATOM 640 N N . ILE A 1 85 ? -4.935 -9.686 13.413 1.00 92.94 85 ILE A N 1
ATOM 641 C CA . ILE A 1 85 ? -4.921 -9.780 14.879 1.00 92.94 85 ILE A CA 1
ATOM 642 C C . ILE A 1 85 ? -5.658 -8.593 15.518 1.00 92.94 85 ILE A C 1
ATOM 644 O O . ILE A 1 85 ? -6.490 -8.784 16.407 1.00 92.94 85 ILE A O 1
ATOM 648 N N . LYS A 1 86 ? -5.377 -7.367 15.070 1.00 90.12 86 LYS A N 1
ATOM 649 C CA . LYS A 1 86 ? -5.828 -6.104 15.687 1.00 90.12 86 LYS A CA 1
ATOM 650 C C . LYS A 1 86 ? -6.620 -5.190 14.746 1.00 90.12 86 LYS A C 1
ATOM 652 O O . LYS A 1 86 ? -6.981 -4.084 15.136 1.00 90.12 86 LYS A O 1
ATOM 657 N N . GLY A 1 87 ? -6.879 -5.628 13.520 1.00 87.50 87 GLY A N 1
ATOM 658 C CA . GLY A 1 87 ? -7.584 -4.843 12.515 1.00 87.50 87 GLY A CA 1
ATOM 659 C C . GLY A 1 87 ? -9.094 -4.779 12.711 1.00 87.50 87 GLY A C 1
ATOM 660 O O . GLY A 1 87 ? -9.649 -5.235 13.716 1.00 87.50 87 GLY A O 1
ATOM 661 N N . GLU A 1 88 ? -9.760 -4.186 11.724 1.00 89.19 88 GLU A N 1
ATOM 662 C CA . GLU A 1 88 ? -11.219 -4.105 11.677 1.00 89.19 88 GLU A CA 1
ATOM 663 C C . GLU A 1 88 ? -11.837 -5.511 11.667 1.00 89.19 88 GLU A C 1
ATOM 665 O O . GLU A 1 88 ? -11.400 -6.406 10.941 1.00 89.19 88 GLU A O 1
ATOM 670 N N . ARG A 1 89 ? -12.868 -5.704 12.493 1.00 86.50 89 ARG A N 1
ATOM 671 C CA . ARG A 1 89 ? -13.583 -6.982 12.626 1.00 86.50 89 ARG A CA 1
ATOM 672 C C . ARG A 1 89 ? -14.931 -6.967 11.910 1.00 86.50 89 ARG A C 1
ATOM 674 O O . ARG A 1 89 ? -15.492 -8.026 11.649 1.00 86.50 89 ARG A O 1
ATOM 681 N N . ASN A 1 90 ? -15.444 -5.786 11.574 1.00 87.25 90 ASN A N 1
ATOM 682 C CA . ASN A 1 90 ? -16.684 -5.599 10.833 1.00 87.25 90 ASN A CA 1
ATOM 683 C C . ASN A 1 90 ? -16.475 -5.784 9.322 1.00 87.25 90 ASN A C 1
ATOM 685 O O . ASN A 1 90 ? -16.488 -4.816 8.559 1.00 87.25 90 ASN A O 1
ATOM 689 N N . ILE A 1 91 ? -16.294 -7.038 8.909 1.00 88.94 91 ILE A N 1
ATOM 690 C CA . ILE A 1 91 ? -16.208 -7.417 7.498 1.00 88.94 91 ILE A CA 1
ATOM 691 C C . ILE A 1 91 ? -17.617 -7.594 6.933 1.00 88.94 91 ILE A C 1
ATOM 693 O O . ILE A 1 91 ? -18.411 -8.393 7.433 1.00 88.94 91 ILE A O 1
ATOM 697 N N . THR A 1 92 ? -17.927 -6.871 5.863 1.00 90.44 92 THR A N 1
ATOM 698 C CA . THR A 1 92 ? -19.225 -6.937 5.187 1.00 90.44 92 THR A CA 1
ATOM 699 C C . THR A 1 92 ? -19.163 -7.654 3.849 1.00 90.44 92 THR A C 1
ATOM 701 O O . THR A 1 92 ? -18.099 -7.901 3.284 1.00 90.44 92 THR A O 1
ATOM 704 N N . ARG A 1 93 ? -20.346 -7.965 3.302 1.00 88.44 93 ARG A N 1
ATOM 705 C CA . ARG A 1 93 ? -20.477 -8.539 1.955 1.00 88.44 93 ARG A CA 1
ATOM 706 C C . ARG A 1 93 ? -19.873 -7.636 0.881 1.00 88.44 93 ARG A C 1
ATOM 708 O O . ARG A 1 93 ? -19.308 -8.152 -0.070 1.00 88.44 93 ARG A O 1
ATOM 715 N N . PHE A 1 94 ? -19.957 -6.315 1.053 1.00 87.75 94 PHE A N 1
ATOM 716 C CA . PHE A 1 94 ? -19.309 -5.360 0.156 1.00 87.75 94 PHE A CA 1
ATOM 717 C C . PHE A 1 94 ? -17.7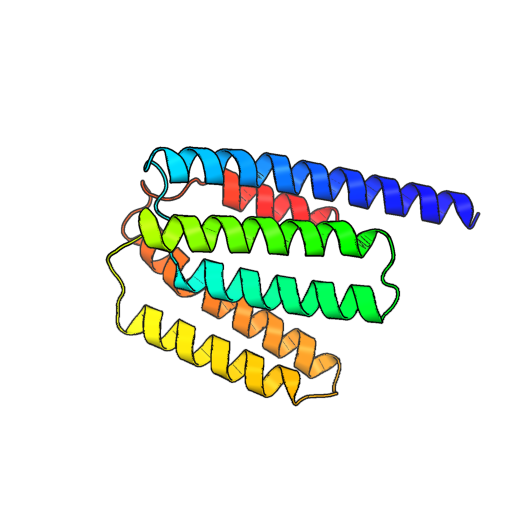88 -5.543 0.155 1.00 87.75 94 PHE A C 1
ATOM 719 O O . PHE A 1 94 ? -17.195 -5.688 -0.908 1.00 87.75 94 PHE A O 1
ATOM 726 N N . ASP A 1 95 ? -17.177 -5.642 1.339 1.00 89.19 95 ASP A N 1
ATOM 727 C CA . ASP A 1 95 ? -15.726 -5.811 1.469 1.00 89.19 95 ASP A CA 1
ATOM 728 C C . ASP A 1 95 ? -15.261 -7.140 0.845 1.00 89.19 95 ASP A C 1
ATOM 730 O O . ASP A 1 95 ? -14.220 -7.198 0.190 1.00 89.19 95 ASP A O 1
ATOM 734 N N . LEU A 1 96 ? -16.065 -8.201 0.989 1.00 91.75 96 LEU A N 1
ATOM 735 C CA . LEU A 1 96 ? -15.814 -9.487 0.336 1.00 91.75 96 LEU A CA 1
ATOM 736 C C . LEU A 1 96 ? -15.936 -9.397 -1.193 1.00 91.75 96 LEU A C 1
ATOM 738 O O . LEU A 1 96 ? -15.098 -9.956 -1.896 1.00 91.75 96 LEU A O 1
ATOM 742 N N . CYS A 1 97 ? -16.934 -8.678 -1.718 1.00 92.38 97 CYS A N 1
ATOM 743 C CA . CYS A 1 97 ? -17.054 -8.430 -3.157 1.00 92.38 97 CYS A CA 1
ATOM 744 C C . CYS A 1 97 ? -15.835 -7.672 -3.698 1.00 92.38 97 CYS A C 1
ATOM 746 O O . CYS A 1 97 ? -15.308 -8.061 -4.738 1.00 92.38 97 CYS A O 1
ATOM 748 N N . CYS A 1 98 ? -15.354 -6.645 -2.984 1.00 90.56 98 CYS A N 1
ATOM 749 C CA . CYS A 1 98 ? -14.125 -5.932 -3.341 1.00 90.56 98 CYS A CA 1
ATOM 750 C C . CYS A 1 98 ? -12.925 -6.882 -3.388 1.00 90.56 98 CYS A C 1
ATOM 752 O O . CYS A 1 98 ? -12.187 -6.876 -4.367 1.00 90.56 98 CYS A O 1
ATOM 754 N N . LEU A 1 99 ? -12.766 -7.747 -2.379 1.00 93.25 99 LEU A N 1
ATOM 755 C CA . LEU A 1 99 ? -11.678 -8.724 -2.348 1.00 93.25 99 LEU A CA 1
ATOM 756 C C . LEU A 1 99 ? -11.735 -9.690 -3.537 1.00 93.25 99 LEU A C 1
ATOM 758 O O . LEU A 1 99 ? -10.740 -9.858 -4.239 1.00 93.25 99 LEU A O 1
ATOM 762 N N . VAL A 1 100 ? -12.889 -10.317 -3.776 1.00 94.19 100 VAL A N 1
ATOM 763 C CA . VAL A 1 100 ? -13.061 -11.283 -4.872 1.00 94.19 100 VAL A CA 1
ATOM 764 C C . VAL A 1 100 ? -12.833 -10.613 -6.225 1.00 94.19 100 VAL A C 1
ATOM 766 O O . VAL A 1 100 ? -12.151 -11.182 -7.078 1.00 94.19 100 VAL A O 1
ATOM 769 N N . PHE A 1 101 ? -13.351 -9.398 -6.414 1.00 93.00 101 PHE A N 1
ATOM 770 C CA . PHE A 1 101 ? -13.143 -8.631 -7.636 1.00 93.00 101 PHE A CA 1
ATOM 771 C C . PHE A 1 101 ? -11.661 -8.310 -7.851 1.00 93.00 101 PHE A C 1
ATOM 773 O O . PHE A 1 101 ? -11.129 -8.613 -8.916 1.00 93.00 101 PHE A O 1
ATOM 780 N N . SER A 1 102 ? -10.976 -7.767 -6.840 1.00 91.06 102 SER A N 1
ATOM 781 C CA . SER A 1 102 ? -9.552 -7.433 -6.926 1.00 91.06 102 SER A CA 1
ATOM 782 C C . SER A 1 102 ? -8.691 -8.664 -7.204 1.00 91.06 102 SER A C 1
ATOM 784 O O . SER A 1 102 ? -7.832 -8.608 -8.077 1.00 91.06 102 SER A O 1
ATOM 786 N N . LEU A 1 103 ? -8.940 -9.796 -6.538 1.00 92.69 103 LEU A N 1
ATOM 787 C CA . LEU A 1 103 ? -8.211 -11.043 -6.802 1.00 92.69 103 LEU A CA 1
ATOM 788 C C . LEU A 1 103 ? -8.469 -11.578 -8.217 1.00 92.69 103 LEU A C 1
ATOM 790 O O . LEU A 1 103 ? -7.535 -12.018 -8.887 1.00 92.69 103 LEU A O 1
ATOM 794 N N . SER A 1 104 ? -9.712 -11.500 -8.695 1.00 91.38 104 SER A N 1
ATOM 795 C CA . SER A 1 104 ? -10.063 -11.910 -10.060 1.00 91.38 104 SER A CA 1
ATOM 796 C C . SER A 1 104 ? -9.393 -11.010 -11.100 1.00 91.38 104 SER A C 1
ATOM 798 O O . SER A 1 104 ? -8.856 -11.500 -12.089 1.00 91.38 104 SER A O 1
ATOM 800 N N . ALA A 1 105 ? -9.366 -9.699 -10.862 1.00 88.81 105 ALA A N 1
ATOM 801 C CA . ALA A 1 105 ? -8.703 -8.739 -11.733 1.00 88.81 105 ALA A CA 1
ATOM 802 C C . ALA A 1 105 ? -7.174 -8.910 -11.726 1.00 88.81 105 ALA A C 1
ATOM 804 O O . ALA A 1 105 ? -6.570 -8.833 -12.792 1.00 88.81 105 ALA A O 1
ATOM 805 N N . ILE A 1 106 ? -6.553 -9.215 -10.576 1.00 89.69 106 ILE A N 1
ATOM 806 C CA . ILE A 1 106 ? -5.128 -9.594 -10.503 1.00 89.69 106 ILE A CA 1
ATOM 807 C C . ILE A 1 106 ? -4.872 -10.840 -11.356 1.00 89.69 106 ILE A C 1
ATOM 809 O O . ILE A 1 106 ? -3.910 -10.872 -12.118 1.00 89.69 106 ILE A O 1
ATOM 813 N N . PHE A 1 107 ? -5.737 -11.852 -11.266 1.00 89.31 107 PHE A N 1
ATOM 814 C CA . PHE A 1 107 ? -5.601 -13.069 -12.063 1.00 89.31 107 PHE A CA 1
ATOM 815 C C . PHE A 1 107 ? -5.694 -12.784 -13.569 1.00 89.31 107 PHE A C 1
ATOM 817 O O . PHE A 1 107 ? -4.831 -13.216 -14.326 1.00 89.31 107 PHE A O 1
ATOM 824 N N . VAL A 1 108 ? -6.687 -12.001 -14.002 1.00 87.25 108 VAL A N 1
ATOM 825 C CA . VAL A 1 108 ? -6.825 -11.571 -15.407 1.00 87.25 108 VAL A CA 1
ATOM 826 C C . VAL A 1 108 ? -5.616 -10.752 -15.861 1.00 87.25 108 VAL A C 1
ATOM 828 O O . VAL A 1 108 ? -5.122 -10.937 -16.972 1.00 87.25 108 VAL A O 1
ATOM 831 N N . TRP A 1 109 ? -5.118 -9.866 -15.000 1.00 86.75 109 TRP A N 1
ATOM 832 C CA . TRP A 1 109 ? -3.949 -9.047 -15.286 1.00 86.75 109 TRP A CA 1
ATOM 833 C C . TRP A 1 109 ? -2.695 -9.891 -15.532 1.00 86.75 109 TRP A C 1
ATOM 835 O O . TRP A 1 109 ? -2.024 -9.670 -16.534 1.00 86.75 109 TRP A O 1
ATOM 845 N N . ILE A 1 110 ? -2.422 -10.893 -14.688 1.00 83.12 110 ILE A N 1
ATOM 846 C CA . ILE A 1 110 ? -1.270 -11.800 -14.851 1.00 83.12 110 ILE A CA 1
ATOM 847 C C . ILE A 1 110 ? -1.323 -12.555 -16.191 1.00 83.12 110 ILE A C 1
ATOM 849 O O . ILE A 1 110 ? -0.282 -12.897 -16.741 1.00 83.12 110 ILE A O 1
ATOM 853 N N . LEU A 1 111 ? -2.519 -12.796 -16.734 1.00 84.69 111 LEU A N 1
ATOM 854 C CA . LEU A 1 111 ? -2.709 -13.439 -18.039 1.00 84.69 111 LEU A CA 1
ATOM 855 C C . LEU A 1 111 ? -2.600 -12.468 -19.230 1.00 84.69 111 LEU A C 1
ATOM 857 O O . LEU A 1 111 ? -2.711 -12.903 -20.375 1.00 84.69 111 LEU A O 1
ATOM 861 N N . THR A 1 112 ? -2.443 -11.163 -18.988 1.00 81.94 112 THR A N 1
ATOM 862 C CA . THR A 1 112 ? -2.466 -10.129 -20.030 1.00 81.94 112 THR A CA 1
ATOM 863 C C . THR A 1 112 ? -1.064 -9.584 -20.306 1.00 81.94 112 THR A C 1
ATOM 865 O O . THR A 1 112 ? -0.530 -8.811 -19.519 1.00 81.94 112 THR A O 1
ATOM 868 N N . ASP A 1 113 ? -0.513 -9.871 -21.488 1.00 72.19 113 ASP A N 1
ATOM 869 C CA . ASP A 1 113 ? 0.838 -9.425 -21.890 1.00 72.19 113 ASP A CA 1
ATOM 870 C C . ASP A 1 113 ? 0.907 -7.977 -22.423 1.00 72.19 113 ASP A C 1
ATOM 872 O O . ASP A 1 113 ? 1.954 -7.505 -22.866 1.00 72.19 113 ASP A O 1
ATOM 876 N N . VAL A 1 114 ? -0.211 -7.240 -22.417 1.00 78.12 114 VAL A N 1
ATOM 877 C CA . VAL A 1 114 ? -0.286 -5.894 -23.008 1.00 78.12 114 VAL A CA 1
ATOM 878 C C . VAL A 1 114 ? -0.023 -4.807 -21.947 1.00 78.12 114 VAL A C 1
ATOM 880 O O . VAL A 1 114 ? -0.806 -4.690 -20.994 1.00 78.12 114 VAL A O 1
ATOM 883 N N . PRO A 1 115 ? 0.995 -3.934 -22.127 1.00 78.94 115 PRO A N 1
ATOM 884 C CA . PRO A 1 115 ? 1.382 -2.931 -21.126 1.00 78.94 115 PRO A CA 1
ATOM 885 C C . PRO A 1 115 ? 0.271 -1.948 -20.729 1.00 78.94 115 PRO A C 1
ATOM 887 O O . PRO A 1 115 ? 0.131 -1.607 -19.558 1.00 78.94 115 PRO A O 1
ATOM 890 N N . LEU A 1 116 ? -0.560 -1.512 -21.684 1.00 82.56 116 LEU A N 1
ATOM 891 C CA . LEU A 1 116 ? -1.656 -0.574 -21.408 1.00 82.56 116 LEU A CA 1
ATOM 892 C C . LEU A 1 116 ? -2.710 -1.186 -20.475 1.00 82.56 116 LEU A C 1
ATOM 894 O O . LEU A 1 116 ? -3.113 -0.565 -19.493 1.00 82.56 116 LEU A O 1
ATOM 898 N N . TRP A 1 117 ? -3.135 -2.417 -20.766 1.00 81.38 117 TRP A N 1
ATOM 899 C CA . TRP A 1 117 ? -4.136 -3.117 -19.962 1.00 81.38 117 TRP A CA 1
ATOM 900 C C . TRP A 1 117 ? -3.622 -3.438 -18.563 1.00 81.38 117 TRP A C 1
ATOM 902 O O . TRP A 1 117 ? -4.399 -3.391 -17.614 1.00 81.38 117 TRP A O 1
ATOM 912 N N . SER A 1 118 ? -2.314 -3.658 -18.418 1.00 81.31 118 SER A N 1
ATOM 913 C CA . SER A 1 118 ? -1.682 -3.809 -17.109 1.00 81.31 118 SER A CA 1
ATOM 914 C C . SER A 1 118 ? -1.872 -2.582 -16.224 1.00 81.31 118 SER A C 1
ATOM 916 O O . SER A 1 118 ? -2.337 -2.704 -15.094 1.00 81.31 118 SER A O 1
ATOM 918 N N . ILE A 1 119 ? -1.587 -1.389 -16.750 1.00 83.75 119 ILE A N 1
ATOM 919 C CA . ILE A 1 119 ? -1.723 -0.139 -15.990 1.00 83.75 119 ILE A CA 1
ATOM 920 C C . ILE A 1 119 ? -3.190 0.112 -15.620 1.00 83.75 119 ILE A C 1
ATOM 922 O O . ILE A 1 119 ? -3.491 0.440 -14.470 1.00 83.75 119 ILE A O 1
ATOM 926 N N . VAL A 1 120 ? -4.112 -0.077 -16.570 1.00 87.12 120 VAL A N 1
ATOM 927 C CA . VAL A 1 120 ? -5.552 0.121 -16.339 1.00 87.12 120 VAL A CA 1
ATOM 928 C C . VAL A 1 120 ? -6.075 -0.834 -15.265 1.00 87.12 120 VAL A C 1
ATOM 930 O O . VAL A 1 120 ? -6.736 -0.392 -14.326 1.00 87.12 120 VAL A O 1
ATOM 933 N N . LEU A 1 121 ? -5.755 -2.127 -15.365 1.00 85.81 121 LEU A N 1
ATOM 934 C CA . LEU A 1 121 ? -6.210 -3.131 -14.404 1.00 85.81 121 LEU A CA 1
ATOM 935 C C . LEU A 1 121 ? -5.630 -2.880 -13.015 1.00 85.81 121 LEU A C 1
ATOM 937 O O . LEU A 1 121 ? -6.394 -2.860 -12.055 1.00 85.81 121 LEU A O 1
ATOM 941 N N . VAL A 1 122 ? -4.324 -2.624 -12.901 1.00 86.31 122 VAL A N 1
ATOM 942 C CA . VAL A 1 122 ? -3.684 -2.312 -11.612 1.00 86.31 122 VAL A CA 1
ATOM 943 C C . VAL A 1 122 ? -4.331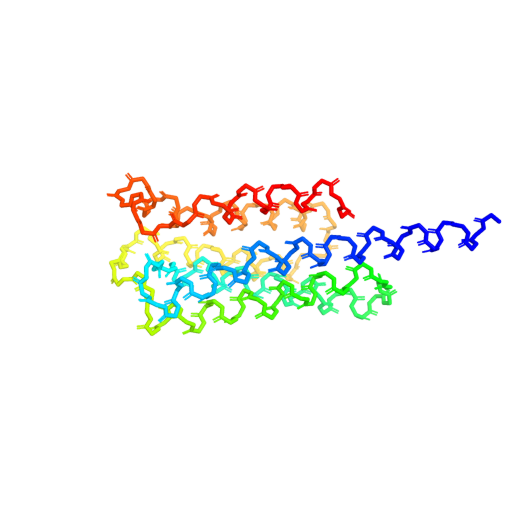 -1.088 -10.966 1.00 86.31 122 VAL A C 1
ATOM 945 O O . VAL A 1 122 ? -4.676 -1.146 -9.790 1.00 86.31 122 VAL A O 1
ATOM 948 N N . THR A 1 123 ? -4.596 -0.029 -11.736 1.00 87.44 123 THR A N 1
ATOM 949 C CA . THR A 1 123 ? -5.263 1.184 -11.224 1.00 87.44 123 THR A CA 1
ATOM 950 C C . THR A 1 123 ? -6.670 0.884 -10.700 1.00 87.44 123 THR A C 1
ATOM 952 O O . THR A 1 123 ? -7.058 1.362 -9.633 1.00 87.44 123 THR A O 1
ATOM 955 N N . ILE A 1 124 ? -7.440 0.064 -11.424 1.00 89.44 124 ILE A N 1
ATOM 956 C CA . ILE A 1 124 ? -8.777 -0.366 -10.991 1.00 89.44 124 ILE A CA 1
ATOM 957 C C . ILE A 1 124 ? -8.686 -1.209 -9.714 1.00 89.44 124 ILE A C 1
ATOM 959 O O . ILE A 1 124 ? -9.458 -0.987 -8.781 1.00 89.44 124 ILE A O 1
ATOM 963 N N . ILE A 1 125 ? -7.753 -2.163 -9.657 1.00 89.00 125 ILE A N 1
ATOM 964 C CA . ILE A 1 125 ? -7.549 -3.022 -8.485 1.00 89.00 125 ILE A CA 1
ATOM 965 C C . ILE A 1 125 ? -7.218 -2.163 -7.265 1.00 89.00 125 ILE A C 1
ATOM 967 O O . ILE A 1 125 ? -7.794 -2.401 -6.205 1.00 89.00 125 ILE A O 1
ATOM 971 N N . ASP A 1 126 ? -6.353 -1.159 -7.420 1.00 86.62 126 ASP A N 1
ATOM 972 C CA . ASP A 1 126 ? -5.959 -0.253 -6.339 1.00 86.62 126 ASP A CA 1
ATOM 973 C C . ASP A 1 126 ? -7.141 0.585 -5.836 1.00 86.62 126 ASP A C 1
ATOM 975 O O . ASP A 1 126 ? -7.373 0.689 -4.628 1.00 86.62 126 ASP A O 1
ATOM 979 N N . ALA A 1 127 ? -7.954 1.119 -6.754 1.00 87.19 127 ALA A N 1
ATOM 980 C CA . ALA A 1 127 ? -9.162 1.860 -6.401 1.00 87.19 127 ALA A CA 1
ATOM 981 C C . ALA A 1 127 ? -10.168 0.983 -5.634 1.00 87.19 127 ALA A C 1
ATOM 983 O O . ALA A 1 127 ? -10.735 1.410 -4.624 1.00 87.19 127 ALA A O 1
ATOM 984 N N . VAL A 1 128 ? -10.366 -0.264 -6.073 1.00 88.00 128 VAL A N 1
ATOM 985 C CA . VAL A 1 128 ? -11.266 -1.214 -5.400 1.00 88.00 128 VAL A CA 1
ATOM 986 C C . VAL A 1 128 ? -10.695 -1.673 -4.057 1.00 88.00 128 VAL A C 1
ATOM 988 O O . VAL A 1 128 ? -11.450 -1.794 -3.092 1.00 88.00 128 VAL A O 1
ATOM 991 N N . ALA A 1 129 ? -9.378 -1.858 -3.948 1.00 84.00 129 ALA A N 1
ATOM 992 C CA . ALA A 1 129 ? -8.705 -2.191 -2.692 1.00 84.00 129 ALA A CA 1
ATOM 993 C C . ALA A 1 129 ? -8.862 -1.086 -1.640 1.00 84.00 129 ALA A C 1
ATOM 995 O O . ALA A 1 129 ? -8.940 -1.373 -0.447 1.00 84.00 129 ALA A O 1
ATOM 996 N N . PHE A 1 130 ? -8.962 0.174 -2.067 1.00 85.75 130 PHE A N 1
ATOM 997 C CA . PHE A 1 130 ? -9.202 1.298 -1.167 1.00 85.75 130 PHE A CA 1
ATOM 998 C C . PHE A 1 130 ? -10.652 1.365 -0.656 1.00 85.75 130 PHE A C 1
ATOM 1000 O O . PHE A 1 130 ? -10.899 1.921 0.416 1.00 85.75 130 PHE A O 1
ATOM 1007 N N . ALA A 1 131 ? -11.621 0.781 -1.368 1.00 85.81 131 ALA A N 1
ATOM 1008 C CA . ALA A 1 131 ? -13.043 0.941 -1.061 1.00 85.81 131 ALA A CA 1
ATOM 1009 C C . ALA A 1 131 ? -13.473 0.425 0.336 1.00 85.81 131 ALA A C 1
ATOM 1011 O O . ALA A 1 131 ? -14.187 1.164 1.024 1.00 85.81 131 ALA A O 1
ATOM 1012 N N . PRO A 1 132 ? -13.037 -0.758 0.827 1.00 80.06 132 PRO A N 1
ATOM 1013 C CA . PRO A 1 132 ? -13.340 -1.209 2.191 1.00 80.06 132 PRO A CA 1
ATOM 1014 C C . PRO A 1 132 ? -12.779 -0.261 3.255 1.00 80.06 132 PRO A C 1
ATOM 1016 O O . PRO A 1 132 ? -13.454 0.082 4.229 1.00 80.06 132 PRO A O 1
ATOM 1019 N N . THR A 1 133 ? -11.553 0.219 3.030 1.00 80.50 133 THR A N 1
ATOM 1020 C CA . THR A 1 133 ? -10.893 1.192 3.904 1.00 80.50 133 THR A CA 1
ATOM 1021 C C . THR A 1 133 ? -11.663 2.507 3.920 1.00 80.50 133 THR A C 1
ATOM 1023 O O . THR A 1 133 ? -11.967 3.016 4.991 1.00 80.50 133 THR A O 1
ATOM 1026 N N . PHE A 1 134 ? -12.065 3.023 2.757 1.00 80.38 134 PHE A N 1
ATOM 1027 C CA . PHE A 1 134 ? -12.838 4.259 2.649 1.00 80.38 134 PHE A CA 1
ATOM 1028 C C . PHE A 1 134 ? -14.202 4.160 3.338 1.00 80.38 134 PHE A C 1
ATOM 1030 O O . PHE A 1 134 ? -14.564 5.032 4.128 1.00 80.38 134 PHE A O 1
ATOM 1037 N N . ARG A 1 135 ? -14.943 3.070 3.101 1.00 81.94 135 ARG A N 1
ATOM 1038 C CA . ARG A 1 135 ? -16.227 2.801 3.765 1.00 81.94 135 ARG A CA 1
ATOM 1039 C C . ARG A 1 135 ? -16.071 2.809 5.288 1.00 81.94 135 ARG A C 1
ATOM 1041 O O . ARG A 1 135 ? -16.890 3.410 5.994 1.00 81.94 135 ARG A O 1
ATOM 1048 N N . LYS A 1 136 ? -15.031 2.136 5.790 1.00 77.12 136 LYS A N 1
ATOM 1049 C CA . LYS A 1 136 ? -14.706 2.107 7.217 1.00 77.12 136 LYS A CA 1
ATOM 1050 C C . LYS A 1 136 ? -14.386 3.516 7.722 1.00 77.12 136 LYS A C 1
ATOM 1052 O O . LYS A 1 136 ? -15.022 3.945 8.678 1.00 77.12 136 LYS A O 1
ATOM 1057 N N . SER A 1 137 ? -13.482 4.241 7.067 1.00 74.94 137 SER A N 1
ATOM 1058 C CA . SER A 1 137 ? -13.085 5.605 7.446 1.00 74.94 137 SER A CA 1
ATOM 1059 C C . SER A 1 137 ? -14.261 6.579 7.471 1.00 74.94 137 SER A C 1
ATOM 1061 O O . SER A 1 137 ? -14.327 7.429 8.350 1.00 74.94 137 SER A O 1
ATOM 1063 N N . TYR A 1 138 ? -15.219 6.437 6.551 1.00 75.25 138 TYR A N 1
ATOM 1064 C CA . TYR A 1 138 ? -16.431 7.259 6.536 1.00 75.25 138 TYR A CA 1
ATOM 1065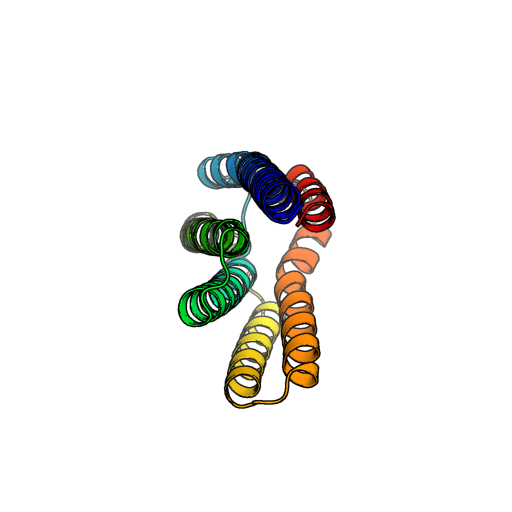 C C . TYR A 1 138 ? -17.352 6.968 7.732 1.00 75.25 138 TYR A C 1
ATOM 1067 O O . TYR A 1 138 ? -17.980 7.871 8.274 1.00 75.25 138 TYR A O 1
ATOM 1075 N N . SER A 1 139 ? -17.421 5.706 8.163 1.00 69.69 139 SER A N 1
ATOM 1076 C CA . SER A 1 139 ? -18.301 5.278 9.260 1.00 69.69 139 SER A CA 1
ATOM 1077 C C . SER A 1 139 ? -17.655 5.418 10.646 1.00 69.69 139 SER A C 1
ATOM 1079 O O . SER A 1 139 ? -18.362 5.553 11.642 1.00 69.69 139 SER A O 1
ATOM 1081 N N . ARG A 1 140 ? -16.322 5.316 10.721 1.00 68.50 140 ARG A N 1
ATOM 1082 C CA . ARG A 1 140 ? -15.500 5.317 11.944 1.00 68.50 140 ARG A CA 1
ATOM 1083 C C . ARG A 1 140 ? -14.168 6.042 11.695 1.00 68.50 140 ARG A C 1
ATOM 1085 O O . ARG A 1 140 ? -13.121 5.391 11.594 1.00 68.50 140 ARG A O 1
ATOM 1092 N N . PRO A 1 141 ? -14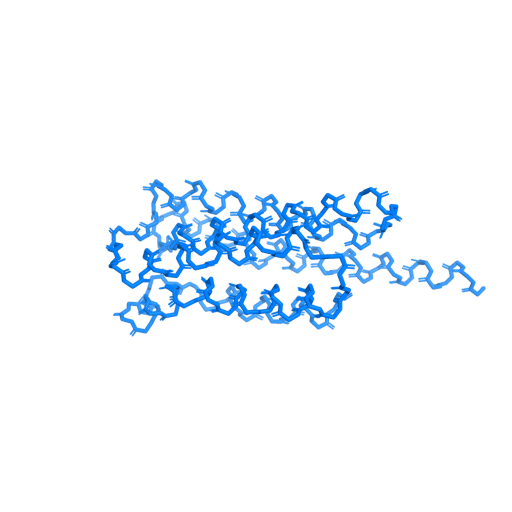.197 7.378 11.544 1.00 65.00 141 PRO A N 1
ATOM 1093 C CA . PRO A 1 141 ? -13.014 8.170 11.204 1.00 65.00 141 PRO A CA 1
ATOM 1094 C C . PRO A 1 141 ? -11.946 8.171 12.307 1.00 65.00 141 PRO A C 1
ATOM 1096 O O . PRO A 1 141 ? -10.776 8.402 12.025 1.00 65.00 141 PRO A O 1
ATOM 1099 N N . ASP A 1 142 ? -12.325 7.869 13.550 1.00 65.88 142 ASP A N 1
ATOM 1100 C CA . ASP A 1 142 ? -11.446 7.771 14.720 1.00 65.88 142 ASP A CA 1
ATOM 1101 C C . ASP A 1 142 ? -10.469 6.582 14.667 1.00 65.88 142 ASP A C 1
ATOM 1103 O O . ASP A 1 142 ? -9.508 6.542 15.428 1.00 65.88 142 ASP A O 1
ATOM 1107 N N . GLN A 1 143 ? -10.695 5.616 13.769 1.00 63.59 143 GLN A N 1
ATOM 1108 C CA . GLN A 1 143 ? -9.956 4.346 13.735 1.00 63.59 143 GLN A CA 1
ATOM 1109 C C . GLN A 1 143 ? -8.902 4.257 12.621 1.00 63.59 143 GLN A C 1
ATOM 1111 O O . GLN A 1 143 ? -8.385 3.160 12.362 1.00 63.59 143 GLN A O 1
ATOM 1116 N N . GLU A 1 144 ? -8.614 5.369 11.940 1.00 60.06 144 GLU A N 1
ATOM 1117 C CA . GLU A 1 144 ? -7.622 5.491 10.866 1.00 60.06 144 GLU A CA 1
ATOM 1118 C C . GLU A 1 144 ? -6.783 6.765 11.043 1.00 60.06 144 GLU A C 1
ATOM 1120 O O . GLU A 1 144 ? -7.296 7.839 11.347 1.00 60.06 144 GLU A O 1
ATOM 1125 N N . THR A 1 145 ? -5.471 6.664 10.831 1.00 66.62 145 THR A N 1
ATOM 1126 C CA . THR A 1 145 ? -4.554 7.788 11.057 1.00 66.62 145 THR A CA 1
ATOM 1127 C C . THR A 1 145 ? -4.417 8.635 9.792 1.00 66.62 145 THR A C 1
ATOM 1129 O O . THR A 1 145 ? -3.798 8.214 8.816 1.00 66.62 145 THR A O 1
ATOM 1132 N N . VAL A 1 146 ? -4.940 9.866 9.814 1.00 63.69 146 VAL A N 1
ATOM 1133 C CA . VAL A 1 146 ? -4.906 10.817 8.678 1.00 63.69 146 VAL A CA 1
ATOM 1134 C C . VAL A 1 146 ? -3.482 11.070 8.157 1.00 63.69 146 VAL A C 1
ATOM 1136 O O . VAL A 1 146 ? -3.269 11.181 6.949 1.00 63.69 146 VAL A O 1
ATOM 1139 N N . VAL A 1 147 ? -2.492 11.088 9.057 1.00 60.28 147 VAL A N 1
ATOM 1140 C CA . VAL A 1 147 ? -1.067 11.296 8.734 1.00 60.28 147 VAL A CA 1
ATOM 1141 C C . VAL A 1 147 ? -0.550 10.266 7.724 1.00 60.28 147 VAL A C 1
ATOM 1143 O O . VAL A 1 147 ? 0.268 10.598 6.868 1.00 60.28 147 VAL A O 1
ATOM 1146 N N . THR A 1 148 ? -1.065 9.036 7.759 1.00 58.94 148 THR A N 1
ATOM 1147 C CA . THR A 1 148 ? -0.622 7.963 6.863 1.00 58.94 148 THR A CA 1
ATOM 1148 C C . THR A 1 148 ? -1.065 8.192 5.423 1.00 58.94 148 THR A C 1
ATOM 1150 O O . THR A 1 148 ? -0.279 7.972 4.507 1.00 58.94 148 THR A O 1
ATOM 1153 N N . TYR A 1 149 ? -2.274 8.710 5.201 1.00 61.72 149 TYR A N 1
ATOM 1154 C CA . TYR A 1 149 ? -2.763 8.999 3.848 1.00 61.72 149 TYR A CA 1
ATOM 1155 C C . TYR A 1 149 ? -2.085 10.233 3.247 1.00 61.72 149 TYR A C 1
ATOM 1157 O O . TYR A 1 149 ? -1.705 10.210 2.077 1.00 61.72 149 TYR A O 1
ATOM 1165 N N . ILE A 1 150 ? -1.856 11.274 4.054 1.00 63.84 150 ILE A N 1
ATOM 1166 C CA . ILE A 1 150 ? -1.137 12.480 3.613 1.00 63.84 150 ILE A CA 1
ATOM 1167 C C . ILE A 1 150 ? 0.308 12.136 3.225 1.00 63.84 150 ILE A C 1
ATOM 1169 O O . ILE A 1 150 ? 0.774 12.544 2.161 1.00 63.84 150 ILE A O 1
ATOM 1173 N N . GLY A 1 151 ? 1.007 11.340 4.039 1.00 57.75 151 GLY A N 1
ATOM 1174 C CA . GLY A 1 151 ? 2.367 10.910 3.710 1.00 57.75 151 GLY A CA 1
ATOM 1175 C C . GLY A 1 151 ? 2.430 9.978 2.494 1.00 57.75 151 GLY A C 1
ATOM 1176 O O . GLY A 1 151 ? 3.379 10.055 1.717 1.00 57.75 151 GLY A O 1
ATOM 1177 N N . ASN A 1 152 ? 1.402 9.150 2.266 1.00 60.75 152 ASN A N 1
ATOM 1178 C CA . ASN A 1 152 ? 1.348 8.284 1.086 1.00 60.75 152 ASN A CA 1
ATOM 1179 C C . ASN A 1 152 ? 1.216 9.102 -0.213 1.00 60.75 152 ASN A C 1
ATOM 1181 O O . ASN A 1 152 ? 1.902 8.809 -1.188 1.00 60.75 152 ASN A O 1
ATOM 1185 N N . ILE A 1 153 ? 0.421 10.180 -0.206 1.00 68.06 153 ILE A N 1
ATOM 1186 C CA . ILE A 1 153 ? 0.334 11.124 -1.336 1.00 68.06 153 ILE A CA 1
ATOM 1187 C C . ILE A 1 153 ? 1.690 11.811 -1.576 1.00 68.06 153 ILE A C 1
ATOM 1189 O O . ILE A 1 153 ? 2.163 11.853 -2.710 1.00 68.06 153 ILE A O 1
ATOM 1193 N N . ALA A 1 154 ? 2.353 12.289 -0.518 1.00 58.94 154 ALA A N 1
ATOM 1194 C CA . ALA A 1 154 ? 3.650 12.967 -0.625 1.00 58.94 154 ALA A CA 1
ATOM 1195 C C . ALA A 1 154 ? 4.789 12.050 -1.122 1.00 58.94 154 ALA A C 1
ATOM 1197 O O . ALA A 1 154 ? 5.725 12.504 -1.782 1.00 58.94 154 ALA A O 1
ATOM 1198 N N . LYS A 1 155 ? 4.722 10.748 -0.829 1.00 56.09 155 LYS A N 1
ATOM 1199 C CA . LYS A 1 155 ? 5.710 9.763 -1.287 1.00 56.09 155 LYS A CA 1
ATOM 1200 C C . LYS A 1 155 ? 5.676 9.584 -2.812 1.00 56.09 155 LYS A C 1
ATOM 1202 O O . LYS A 1 155 ? 6.731 9.545 -3.443 1.00 56.09 155 LYS A O 1
ATOM 1207 N N . TRP A 1 156 ? 4.486 9.478 -3.403 1.00 58.03 156 TRP A N 1
ATOM 1208 C CA . TRP A 1 156 ? 4.337 9.235 -4.843 1.00 58.03 156 TRP A CA 1
ATOM 1209 C C . TRP A 1 156 ? 4.761 10.419 -5.712 1.00 58.03 156 TRP A C 1
ATOM 1211 O O . TRP A 1 156 ? 5.157 10.213 -6.849 1.00 58.03 156 TRP A O 1
ATOM 1221 N N . THR A 1 157 ? 4.765 11.644 -5.181 1.00 61.91 157 THR A N 1
ATOM 1222 C CA . THR A 1 157 ? 5.307 12.813 -5.896 1.00 61.91 157 THR A CA 1
ATOM 1223 C C . THR A 1 157 ? 6.836 12.828 -6.015 1.00 61.91 157 THR A C 1
ATOM 1225 O O . THR A 1 157 ? 7.374 13.668 -6.729 1.00 61.91 157 THR A O 1
ATOM 1228 N N . LEU A 1 158 ? 7.540 11.941 -5.303 1.00 50.19 158 LEU A N 1
ATOM 1229 C CA . LEU A 1 158 ? 9.007 11.908 -5.218 1.00 50.19 158 LEU A CA 1
ATOM 1230 C C . LEU A 1 158 ? 9.630 10.615 -5.770 1.00 50.19 158 LEU A C 1
ATOM 1232 O O . LEU A 1 158 ? 10.852 10.474 -5.724 1.00 50.19 158 LEU A O 1
ATOM 1236 N N . SER A 1 159 ? 8.801 9.668 -6.223 1.00 47.69 159 SER A N 1
ATOM 1237 C CA . SER A 1 159 ? 9.219 8.395 -6.838 1.00 47.69 159 SER A CA 1
ATOM 1238 C C . SER A 1 159 ? 9.159 8.498 -8.357 1.00 47.69 159 SER A C 1
ATOM 1240 O O . SER A 1 159 ? 10.034 7.888 -9.006 1.00 47.69 159 SER A O 1
#

Foldseek 3Di:
DVVVVVVLVLVLLVVLQVLLCVLLVVVLVCLVVLQAAADLLLLVLQLVLLVVVLVVCVVVVVPSNSVSSVSSNVSSVSVNVSNVVRHDPPDDPLSVVLSVQLVVLVVVLVVDPDPVSVVVSSVVSNVSSCVVVVVCCVVCVSRHDPSNVVSVVVSVVRD